Protein AF-A0A2W4LKG1-F1 (afdb_monomer_lite)

pLDDT: mean 75.49, std 15.29, range [38.56, 93.88]

Secondary structure (DSSP, 8-state):
-HHHHHHHHHHSS---GGGHHHHHHHHHHHHHH-HHHHHHHHHHHHHHTT--PPPHHHHHHHHHHHHHHHHHHHTTSS--TTSSS-------

Sequence (92 aa):
MLDDITVRTVELIPITPDDLPGYAVRLYDAATASPDVSRFVAWYQLQRGTDTTPRASVEEATREKITKVAAALDEGTITSPLNESPRVSWRV

Foldseek 3Di:
DLVVVLCCLVLVQDDDLLCNVVSVVSNVVSCVVCVVNVVVVVVVDVVVDPPDDDPPSVVVSVVVNVVVNVVCVVVVSDDDCPVVDDPDDDDD

Radius of gyration: 15.81 Å; chains: 1; bounding box: 36×24×42 Å

Structure (mmCIF, N/CA/C/O backbone):
data_AF-A0A2W4LKG1-F1
#
_entry.id   AF-A0A2W4LKG1-F1
#
loop_
_atom_site.group_PDB
_atom_site.id
_atom_site.type_symbol
_atom_site.label_atom_id
_atom_site.label_alt_id
_atom_site.label_comp_id
_atom_site.label_asym_id
_atom_site.label_entity_id
_atom_site.label_seq_id
_atom_site.pdbx_PDB_ins_code
_atom_site.Cartn_x
_atom_site.Cartn_y
_atom_site.Cartn_z
_atom_site.occupancy
_atom_site.B_iso_or_equiv
_atom_site.auth_seq_id
_atom_site.auth_comp_id
_atom_site.auth_asym_id
_atom_site.auth_atom_id
_atom_site.pdbx_PDB_model_num
ATOM 1 N N . MET A 1 1 ? 9.507 6.041 -18.465 1.00 49.47 1 MET A N 1
ATOM 2 C CA . MET A 1 1 ? 8.903 4.887 -19.169 1.00 49.47 1 MET A CA 1
ATOM 3 C C . MET A 1 1 ? 8.787 3.671 -18.255 1.00 49.47 1 MET A C 1
ATOM 5 O O . MET A 1 1 ? 7.669 3.249 -18.039 1.00 49.47 1 MET A O 1
ATOM 9 N N . LEU A 1 2 ? 9.871 3.146 -17.660 1.00 50.56 2 LEU A N 1
ATOM 10 C CA . LEU A 1 2 ? 9.775 2.031 -16.693 1.00 50.56 2 LEU A CA 1
ATOM 11 C C . LEU A 1 2 ? 9.356 2.473 -15.279 1.00 50.56 2 LEU A C 1
ATOM 13 O O . LEU A 1 2 ? 8.593 1.781 -14.616 1.00 50.56 2 LEU A O 1
ATOM 17 N N . ASP A 1 3 ? 9.804 3.659 -14.856 1.00 52.09 3 ASP A N 1
ATOM 18 C CA . ASP A 1 3 ? 9.332 4.294 -13.619 1.00 52.09 3 ASP A CA 1
ATOM 19 C C . ASP A 1 3 ? 7.809 4.475 -13.637 1.00 52.09 3 ASP A C 1
ATOM 21 O O . ASP A 1 3 ? 7.176 4.255 -12.618 1.00 52.09 3 ASP A O 1
ATOM 25 N N . ASP A 1 4 ? 7.227 4.751 -14.812 1.00 53.25 4 ASP A N 1
ATOM 26 C CA . ASP A 1 4 ? 5.776 4.876 -15.012 1.00 53.25 4 ASP A CA 1
ATOM 27 C C . ASP A 1 4 ? 5.037 3.579 -14.673 1.00 53.25 4 ASP A C 1
ATOM 29 O O . ASP A 1 4 ? 3.938 3.654 -14.153 1.00 53.25 4 ASP A O 1
ATOM 33 N N . ILE A 1 5 ? 5.640 2.406 -14.908 1.00 55.97 5 ILE A N 1
ATOM 34 C CA . ILE A 1 5 ? 5.021 1.093 -14.665 1.00 55.97 5 ILE A CA 1
ATOM 35 C C . ILE A 1 5 ? 5.042 0.745 -13.175 1.00 55.97 5 ILE A C 1
ATOM 37 O O . ILE A 1 5 ? 4.028 0.317 -12.637 1.00 55.97 5 ILE A O 1
ATOM 41 N N . THR A 1 6 ? 6.165 0.955 -12.483 1.00 56.06 6 THR A N 1
ATOM 42 C CA . THR A 1 6 ? 6.246 0.725 -11.028 1.00 56.06 6 THR A CA 1
ATOM 43 C C . THR A 1 6 ? 5.340 1.692 -10.266 1.00 56.06 6 THR A C 1
ATOM 45 O O . THR A 1 6 ? 4.613 1.275 -9.365 1.00 56.06 6 THR A O 1
ATOM 48 N N . VAL A 1 7 ? 5.356 2.966 -10.674 1.00 56.47 7 VAL A N 1
ATOM 49 C CA . VAL A 1 7 ? 4.429 4.015 -10.232 1.00 56.47 7 VAL A CA 1
ATOM 50 C C . VAL A 1 7 ? 2.994 3.559 -10.504 1.00 56.47 7 VAL A C 1
ATOM 52 O O . VAL A 1 7 ? 2.216 3.458 -9.566 1.00 56.47 7 VAL A O 1
ATOM 55 N N . ARG A 1 8 ? 2.643 3.126 -11.724 1.00 56.38 8 ARG A N 1
ATOM 56 C CA . ARG A 1 8 ? 1.286 2.633 -12.020 1.00 56.38 8 ARG A CA 1
ATOM 57 C C . ARG A 1 8 ? 0.877 1.455 -11.145 1.00 56.38 8 ARG A C 1
ATOM 59 O O . ARG A 1 8 ? -0.232 1.451 -10.645 1.00 56.38 8 ARG A O 1
ATOM 66 N N . THR A 1 9 ? 1.725 0.459 -10.933 1.00 56.06 9 THR A N 1
ATOM 67 C CA . THR A 1 9 ? 1.304 -0.756 -10.219 1.00 56.06 9 THR A CA 1
ATOM 68 C C . THR A 1 9 ? 1.176 -0.537 -8.706 1.00 56.06 9 THR A C 1
ATOM 70 O O . THR A 1 9 ? 0.276 -1.095 -8.087 1.00 56.06 9 THR A O 1
ATOM 73 N N . VAL A 1 10 ? 2.042 0.281 -8.094 1.00 56.22 10 VAL A N 1
ATOM 74 C CA . VAL A 1 10 ? 2.089 0.479 -6.627 1.00 56.22 10 VAL A CA 1
ATOM 75 C C . VAL A 1 10 ? 1.360 1.750 -6.163 1.00 56.22 10 VAL A C 1
ATOM 77 O O . VAL A 1 10 ? 0.891 1.805 -5.019 1.00 56.22 10 VAL A O 1
ATOM 80 N N . GLU A 1 11 ? 1.248 2.774 -7.013 1.00 61.31 11 GLU A N 1
ATOM 81 C CA . GLU A 1 11 ? 0.495 4.004 -6.719 1.00 61.31 11 GLU A CA 1
ATOM 82 C C . GLU A 1 11 ? -0.996 3.877 -7.071 1.00 61.31 11 GLU A C 1
ATOM 84 O O . GLU A 1 11 ? -1.813 4.515 -6.413 1.00 61.31 11 GLU A O 1
ATOM 89 N N . LEU A 1 12 ? -1.395 3.014 -8.022 1.00 64.00 12 LEU A N 1
ATOM 90 C CA . LEU A 1 12 ? -2.819 2.817 -8.354 1.00 64.00 12 LEU A CA 1
ATOM 91 C C . LEU A 1 12 ? -3.596 1.966 -7.350 1.00 64.00 12 LEU A C 1
ATOM 93 O O . LEU A 1 12 ? -4.801 1.816 -7.527 1.00 64.00 12 LEU A O 1
ATOM 97 N N . ILE A 1 13 ? -2.951 1.391 -6.333 1.00 80.50 13 ILE A N 1
ATOM 98 C CA . ILE A 1 13 ? -3.651 0.660 -5.271 1.00 80.50 13 ILE A CA 1
ATOM 99 C C . ILE A 1 13 ? -3.743 1.600 -4.074 1.00 80.50 13 ILE A C 1
ATOM 101 O O . ILE A 1 13 ? -2.775 1.706 -3.309 1.00 80.50 13 ILE A O 1
ATOM 105 N N . PRO A 1 14 ? -4.876 2.302 -3.888 1.00 85.94 14 PRO A N 1
ATOM 106 C CA . PRO A 1 14 ? -5.035 3.188 -2.755 1.00 85.94 14 PRO A CA 1
ATOM 107 C C . PRO A 1 14 ? -4.980 2.356 -1.478 1.00 85.94 14 PRO A C 1
ATOM 109 O O . PRO A 1 14 ? -5.553 1.260 -1.399 1.00 85.94 14 PRO A O 1
ATOM 112 N N . ILE A 1 15 ? -4.288 2.885 -0.474 1.00 87.62 15 ILE A N 1
ATOM 113 C CA . ILE A 1 15 ? -4.337 2.307 0.863 1.00 87.62 15 ILE A CA 1
ATOM 114 C C . ILE A 1 15 ? -5.766 2.416 1.405 1.00 87.62 15 ILE A C 1
ATOM 116 O O . ILE A 1 15 ? -6.403 3.461 1.263 1.00 87.62 15 ILE A O 1
ATOM 120 N N . THR A 1 16 ? -6.251 1.335 2.010 1.00 91.00 16 THR A N 1
ATOM 121 C CA . THR A 1 16 ? -7.522 1.276 2.748 1.00 91.00 16 THR A CA 1
ATOM 122 C C . THR A 1 16 ? -7.184 1.048 4.216 1.00 91.00 16 THR A C 1
ATOM 124 O O . THR A 1 16 ? -6.955 -0.100 4.599 1.00 91.00 16 THR A O 1
ATOM 127 N N . PRO A 1 17 ? -7.025 2.115 5.022 1.00 88.38 17 PRO A N 1
ATOM 128 C CA . PRO A 1 17 ? -6.587 1.982 6.409 1.00 88.38 17 PRO A CA 1
ATOM 129 C C . PRO A 1 17 ? -7.528 1.122 7.254 1.00 88.38 17 PRO A C 1
ATOM 131 O O . PRO A 1 17 ? -7.062 0.384 8.106 1.00 88.38 17 PRO A O 1
ATOM 134 N N . ASP A 1 18 ? -8.827 1.169 6.977 1.00 87.31 18 ASP A N 1
ATOM 135 C CA . ASP A 1 18 ? -9.883 0.375 7.612 1.00 87.31 18 ASP A CA 1
ATOM 136 C C . ASP A 1 18 ? -9.830 -1.126 7.266 1.00 87.31 18 ASP A C 1
ATOM 138 O O . ASP A 1 18 ? -10.382 -1.951 7.989 1.00 87.31 18 ASP A O 1
ATOM 142 N N . ASP A 1 19 ? -9.120 -1.492 6.196 1.00 89.50 19 ASP A N 1
ATOM 143 C CA . ASP A 1 19 ? -8.948 -2.869 5.729 1.00 89.50 19 ASP A CA 1
ATOM 144 C C . ASP A 1 19 ? -7.506 -3.101 5.250 1.00 89.50 19 ASP A C 1
ATOM 146 O O . ASP A 1 19 ? -7.211 -3.262 4.058 1.00 89.50 19 ASP A O 1
ATOM 150 N N . LEU A 1 20 ? -6.568 -3.085 6.201 1.00 88.44 20 LEU A N 1
ATOM 151 C CA . LEU A 1 20 ? -5.163 -3.405 5.936 1.00 88.44 20 LEU A CA 1
ATOM 152 C C . LEU A 1 20 ? -4.955 -4.838 5.408 1.00 88.44 20 LEU A C 1
ATOM 154 O O . LEU A 1 20 ? -4.136 -4.998 4.496 1.00 88.44 20 LEU A O 1
ATOM 158 N N . PRO A 1 21 ? -5.661 -5.879 5.905 1.00 90.25 21 PRO A N 1
ATOM 159 C CA . PRO A 1 21 ? -5.543 -7.223 5.346 1.00 90.25 21 PRO A CA 1
ATOM 160 C C . PRO A 1 21 ? -5.955 -7.283 3.872 1.00 90.25 21 PRO A C 1
ATOM 162 O O . PRO A 1 21 ? -5.204 -7.815 3.053 1.00 90.25 21 PRO A O 1
ATOM 165 N N . GLY A 1 22 ? -7.094 -6.693 3.496 1.00 91.56 22 GLY A N 1
ATOM 166 C CA . GLY A 1 22 ? -7.527 -6.656 2.101 1.00 91.56 22 GLY A CA 1
ATOM 167 C C . GLY A 1 22 ? -6.632 -5.781 1.225 1.00 91.56 22 GLY A C 1
ATOM 168 O O . GLY A 1 22 ? -6.361 -6.141 0.078 1.00 91.56 22 GLY A O 1
ATOM 169 N N . TYR A 1 23 ? -6.087 -4.679 1.753 1.00 90.56 23 TYR A N 1
ATOM 170 C CA . TYR A 1 23 ? -5.042 -3.916 1.061 1.00 90.56 23 TYR A CA 1
ATOM 171 C C . TYR A 1 23 ? -3.807 -4.774 0.758 1.00 90.56 23 TYR A C 1
ATOM 173 O O . TYR A 1 23 ? -3.306 -4.738 -0.368 1.00 90.56 23 TYR A O 1
ATOM 181 N N . ALA A 1 24 ? -3.344 -5.581 1.718 1.00 89.88 24 ALA A N 1
ATOM 182 C CA . ALA A 1 24 ? -2.197 -6.464 1.527 1.00 89.88 24 ALA A CA 1
ATOM 183 C C . ALA A 1 24 ? -2.449 -7.517 0.436 1.00 89.88 24 ALA A C 1
ATOM 185 O O . ALA A 1 24 ? -1.563 -7.761 -0.383 1.00 89.88 24 ALA A O 1
ATOM 186 N N . VAL A 1 25 ? -3.659 -8.085 0.377 1.00 93.88 25 VAL A N 1
ATOM 187 C CA . VAL A 1 25 ? -4.052 -9.027 -0.685 1.00 93.88 25 VAL A CA 1
ATOM 188 C C . VAL A 1 25 ? -4.023 -8.351 -2.054 1.00 93.88 25 VAL A C 1
ATOM 190 O O . VAL A 1 25 ? -3.357 -8.846 -2.956 1.00 93.88 25 VAL A O 1
ATOM 193 N N . ARG A 1 26 ? -4.644 -7.174 -2.210 1.00 91.31 26 ARG A N 1
ATOM 194 C CA . ARG A 1 26 ? -4.629 -6.451 -3.497 1.00 91.31 26 ARG A CA 1
ATOM 195 C C . ARG A 1 26 ? -3.212 -6.100 -3.946 1.00 91.31 26 ARG A C 1
ATOM 197 O O . ARG A 1 26 ? -2.895 -6.192 -5.130 1.00 91.31 26 ARG A O 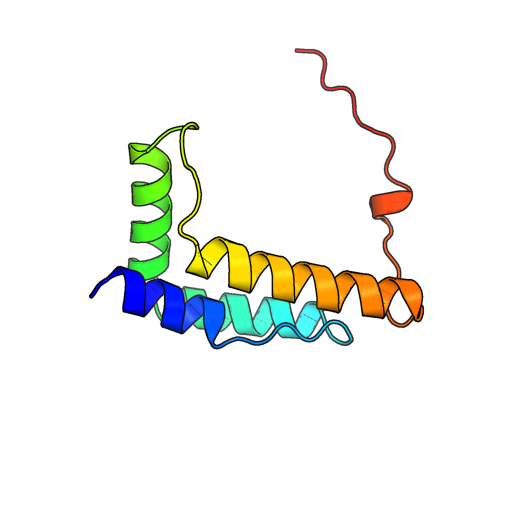1
ATOM 204 N N . LEU A 1 27 ? -2.357 -5.707 -3.002 1.00 87.38 27 LEU A N 1
ATOM 205 C CA . LEU A 1 27 ? -0.953 -5.417 -3.278 1.00 87.38 27 LEU A CA 1
ATOM 206 C C . LEU A 1 27 ? -0.196 -6.672 -3.738 1.00 87.38 27 LEU A C 1
ATOM 208 O O . LEU A 1 27 ? 0.597 -6.599 -4.678 1.00 87.38 27 LEU A O 1
ATOM 212 N N . TYR A 1 28 ? -0.454 -7.818 -3.104 1.00 89.31 28 TYR A N 1
ATOM 213 C CA . TYR A 1 28 ? 0.115 -9.105 -3.497 1.00 89.31 28 TYR A CA 1
ATOM 214 C C . TYR A 1 28 ? -0.350 -9.538 -4.892 1.00 89.31 28 TYR A C 1
ATOM 216 O O . TYR A 1 28 ? 0.478 -9.885 -5.736 1.00 89.31 28 TYR A O 1
ATOM 224 N N . ASP A 1 29 ? -1.651 -9.466 -5.167 1.00 90.81 29 ASP A N 1
ATOM 225 C CA . ASP A 1 29 ? -2.225 -9.836 -6.463 1.00 90.81 29 ASP A CA 1
ATOM 226 C C . ASP A 1 29 ? -1.636 -8.980 -7.593 1.00 90.81 29 ASP A C 1
ATOM 228 O O . ASP A 1 29 ? -1.252 -9.489 -8.645 1.00 90.81 29 ASP A O 1
ATOM 232 N N . ALA A 1 30 ? -1.459 -7.678 -7.361 1.00 84.38 30 ALA A N 1
ATOM 233 C CA . ALA A 1 30 ? -0.830 -6.796 -8.337 1.00 84.38 30 ALA A CA 1
ATOM 234 C C . ALA A 1 30 ? 0.661 -7.099 -8.555 1.00 84.38 30 ALA A C 1
ATOM 236 O O . ALA A 1 30 ? 1.142 -7.072 -9.690 1.00 84.38 30 ALA A O 1
ATOM 237 N N . ALA A 1 31 ? 1.401 -7.415 -7.487 1.00 82.31 31 ALA A N 1
ATOM 238 C CA . ALA A 1 31 ? 2.805 -7.803 -7.593 1.00 82.31 31 ALA A CA 1
ATOM 239 C C . ALA A 1 31 ? 2.973 -9.135 -8.345 1.00 82.31 31 ALA A C 1
ATOM 241 O O . ALA A 1 31 ? 3.862 -9.270 -9.186 1.00 82.31 31 ALA A O 1
ATOM 242 N N . THR A 1 32 ? 2.095 -10.108 -8.092 1.00 88.31 32 THR A N 1
ATOM 243 C CA . THR A 1 32 ? 2.125 -11.416 -8.766 1.00 88.31 32 THR A CA 1
ATOM 244 C C . THR A 1 32 ? 1.642 -11.359 -10.211 1.00 88.31 32 THR A C 1
ATOM 246 O O . THR A 1 32 ? 2.138 -12.124 -11.035 1.00 88.31 32 THR A O 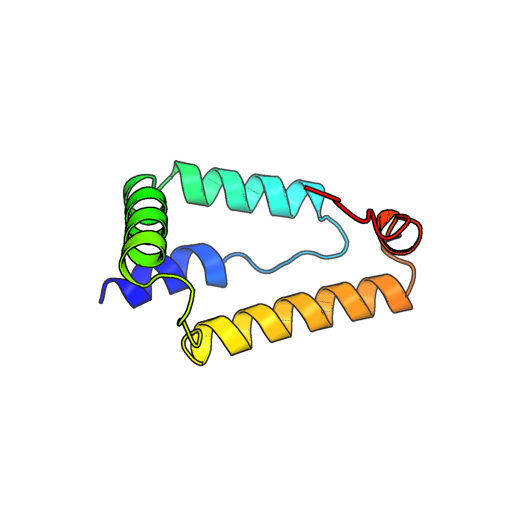1
ATOM 249 N N . ALA A 1 33 ? 0.760 -10.418 -10.556 1.00 88.12 33 ALA A N 1
ATOM 250 C CA . ALA A 1 33 ? 0.368 -10.156 -11.939 1.00 88.12 33 ALA A CA 1
ATOM 251 C C . ALA A 1 33 ? 1.513 -9.571 -12.790 1.00 88.12 33 ALA A C 1
ATOM 253 O O . ALA A 1 33 ? 1.469 -9.647 -14.016 1.00 88.12 33 ALA A O 1
ATOM 254 N N . SER A 1 34 ? 2.533 -8.971 -12.164 1.00 83.62 34 SER A N 1
ATOM 255 C CA . SER A 1 34 ? 3.664 -8.320 -12.843 1.00 83.62 34 SER A CA 1
ATOM 256 C C . SER A 1 34 ? 5.018 -8.673 -12.201 1.00 83.62 34 SER A C 1
ATOM 258 O O . SER A 1 34 ? 5.732 -7.786 -11.721 1.00 83.62 34 SER A O 1
ATOM 260 N N . PRO A 1 35 ? 5.436 -9.954 -12.215 1.00 85.31 35 PRO A N 1
ATOM 261 C CA . PRO A 1 35 ? 6.613 -10.416 -11.474 1.00 85.31 35 PRO A CA 1
ATOM 262 C C . PRO A 1 35 ? 7.927 -9.790 -11.967 1.00 85.31 35 PRO A C 1
ATOM 264 O O . PRO A 1 35 ? 8.872 -9.624 -11.191 1.00 85.31 35 PRO A O 1
ATOM 267 N N . ASP A 1 36 ? 7.998 -9.404 -13.243 1.00 85.38 36 ASP A N 1
ATOM 268 C CA . ASP A 1 36 ? 9.176 -8.745 -13.812 1.00 85.38 36 ASP A CA 1
ATOM 269 C C . ASP A 1 36 ? 9.388 -7.339 -13.242 1.00 85.38 36 ASP A C 1
ATOM 271 O O . ASP A 1 36 ? 10.531 -6.931 -13.029 1.00 85.38 36 ASP A O 1
ATOM 275 N N . VAL A 1 37 ? 8.303 -6.635 -12.904 1.00 81.50 37 VAL A N 1
ATOM 276 C CA . VAL A 1 37 ? 8.360 -5.322 -12.247 1.00 81.50 37 VAL A CA 1
ATOM 277 C C . VAL A 1 37 ? 8.941 -5.474 -10.844 1.00 81.50 37 VAL A C 1
ATOM 279 O O . VAL A 1 37 ? 9.887 -4.771 -10.493 1.00 81.50 37 VAL A O 1
ATOM 282 N N . SER A 1 38 ? 8.454 -6.442 -10.061 1.00 81.25 38 SER A N 1
ATOM 283 C CA . SER A 1 38 ? 8.979 -6.717 -8.717 1.00 81.25 38 SER A CA 1
ATOM 284 C C . SER A 1 38 ? 10.458 -7.111 -8.745 1.00 81.25 38 SER A C 1
ATOM 286 O O . SER A 1 38 ? 11.250 -6.597 -7.952 1.00 81.25 38 SER A O 1
ATOM 288 N N . ARG A 1 39 ? 10.859 -7.976 -9.688 1.00 85.88 39 ARG A N 1
ATOM 289 C CA . ARG A 1 39 ? 12.263 -8.376 -9.862 1.00 85.88 39 ARG A CA 1
ATOM 290 C C . ARG A 1 39 ? 13.141 -7.183 -10.235 1.00 85.88 39 ARG A C 1
ATOM 292 O O . ARG A 1 39 ? 14.223 -7.028 -9.673 1.00 85.88 39 ARG A O 1
ATOM 299 N N . PHE A 1 40 ? 12.685 -6.339 -11.157 1.00 83.94 40 PHE A N 1
ATOM 300 C CA . PHE A 1 40 ? 13.412 -5.139 -11.555 1.00 83.94 40 PHE A CA 1
ATOM 301 C C . PHE A 1 40 ? 13.595 -4.174 -10.384 1.00 83.94 40 PHE A C 1
ATOM 303 O O . PHE A 1 40 ? 14.717 -3.741 -10.140 1.00 83.94 40 PHE A O 1
ATOM 310 N N . VAL A 1 41 ? 12.529 -3.870 -9.634 1.00 78.19 41 VAL A N 1
ATOM 311 C CA . VAL A 1 41 ? 12.602 -2.980 -8.465 1.00 78.19 41 VAL A CA 1
ATOM 312 C C . VAL A 1 41 ? 13.613 -3.510 -7.452 1.00 78.19 41 VAL A C 1
ATOM 314 O O . VAL A 1 41 ? 14.458 -2.746 -6.995 1.00 78.19 41 VAL A O 1
ATOM 317 N N . ALA A 1 42 ? 13.597 -4.812 -7.156 1.00 83.44 42 ALA A N 1
ATOM 318 C CA . ALA A 1 42 ? 14.573 -5.419 -6.254 1.00 83.44 42 ALA A CA 1
ATOM 319 C C . ALA A 1 42 ? 16.022 -5.218 -6.744 1.00 83.44 42 ALA A C 1
ATOM 321 O O . ALA A 1 42 ? 16.867 -4.730 -5.994 1.00 83.44 42 ALA A O 1
ATOM 322 N N . TRP A 1 43 ? 16.307 -5.515 -8.016 1.00 86.56 43 TRP A N 1
ATOM 323 C CA . TRP A 1 43 ? 17.636 -5.295 -8.605 1.00 86.56 43 TRP A CA 1
ATOM 324 C C . TRP A 1 43 ? 18.047 -3.827 -8.646 1.00 86.56 43 TRP A C 1
ATOM 326 O O . TRP A 1 43 ? 19.216 -3.500 -8.445 1.00 86.56 43 TRP A O 1
ATOM 336 N N . TYR A 1 44 ? 17.100 -2.941 -8.928 1.00 77.94 44 TYR A N 1
ATOM 337 C CA . TYR A 1 44 ? 17.325 -1.507 -8.970 1.00 77.94 44 TYR A CA 1
ATOM 338 C C . TYR A 1 44 ? 17.722 -0.963 -7.596 1.00 77.94 44 TYR A C 1
ATOM 340 O O . TYR A 1 44 ? 18.665 -0.181 -7.507 1.00 77.94 44 TYR A O 1
ATOM 348 N N . GLN A 1 45 ? 17.067 -1.421 -6.524 1.00 77.88 45 GLN A N 1
ATOM 349 C CA . GLN A 1 45 ? 17.446 -1.053 -5.158 1.00 77.88 45 GLN A CA 1
ATOM 350 C C . GLN A 1 45 ? 18.838 -1.586 -4.797 1.00 77.88 45 GLN A C 1
ATOM 352 O O . GLN A 1 45 ? 19.658 -0.845 -4.263 1.00 77.88 45 GLN A O 1
ATOM 357 N N . LEU A 1 46 ? 19.150 -2.835 -5.161 1.00 84.88 46 LEU A N 1
ATOM 358 C CA . LEU A 1 46 ? 20.469 -3.427 -4.904 1.00 84.88 46 LEU A CA 1
ATOM 359 C C . LEU A 1 46 ? 21.606 -2.670 -5.604 1.00 84.88 46 LEU A C 1
ATOM 361 O O . LEU A 1 46 ? 22.659 -2.464 -5.009 1.00 84.88 46 LEU A O 1
ATOM 365 N N . GLN A 1 47 ? 21.399 -2.232 -6.848 1.00 82.88 47 GLN A N 1
ATOM 366 C CA . GLN A 1 47 ? 22.422 -1.500 -7.600 1.00 82.88 47 GLN A CA 1
ATOM 367 C C . GLN A 1 47 ? 22.712 -0.108 -7.040 1.00 82.88 47 GLN A C 1
ATOM 369 O O . GLN A 1 47 ? 23.817 0.397 -7.225 1.00 82.88 47 GLN A O 1
ATOM 374 N N . ARG A 1 48 ? 21.735 0.530 -6.387 1.00 75.56 48 ARG A N 1
ATOM 375 C CA . ARG A 1 48 ? 21.906 1.890 -5.864 1.00 75.56 48 ARG A CA 1
ATOM 376 C C . ARG A 1 48 ? 22.434 1.957 -4.429 1.00 75.56 48 ARG A C 1
ATOM 378 O O . ARG A 1 48 ? 22.811 3.039 -3.990 1.00 75.56 48 ARG A O 1
ATOM 385 N N . GLY A 1 49 ? 22.534 0.826 -3.729 1.00 69.75 49 GLY A N 1
ATOM 386 C CA . GLY A 1 49 ? 23.040 0.786 -2.355 1.00 69.75 49 GLY A CA 1
ATOM 387 C C . GLY A 1 49 ? 22.166 1.584 -1.379 1.00 69.75 49 GLY A C 1
ATOM 388 O O . GLY A 1 49 ? 20.978 1.780 -1.612 1.00 69.75 49 GLY A O 1
ATOM 389 N N . THR A 1 50 ? 22.741 2.034 -0.261 1.00 64.44 50 THR A N 1
ATOM 390 C CA . THR A 1 50 ? 22.023 2.773 0.799 1.00 64.44 50 THR A CA 1
ATOM 391 C C . THR A 1 50 ? 21.859 4.270 0.524 1.00 64.44 50 THR A C 1
ATOM 393 O O . THR A 1 50 ? 21.130 4.940 1.25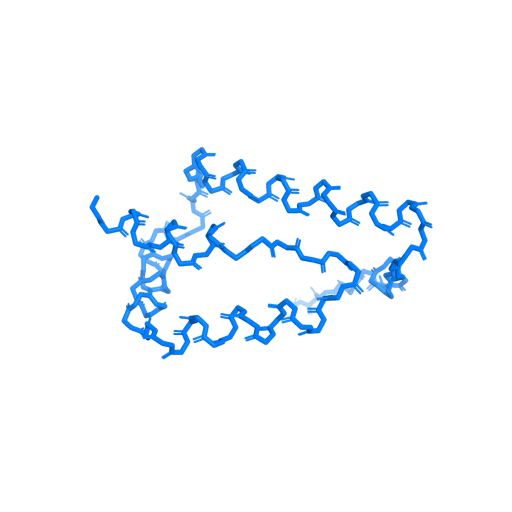0 1.00 64.44 50 THR A O 1
ATOM 396 N N . ASP A 1 51 ? 22.509 4.801 -0.513 1.00 63.81 51 ASP A N 1
ATOM 397 C CA . ASP A 1 51 ? 22.515 6.229 -0.861 1.00 63.81 51 ASP A CA 1
ATOM 398 C C . ASP A 1 51 ? 21.401 6.566 -1.864 1.00 63.81 51 ASP A C 1
ATOM 400 O O . ASP A 1 51 ? 21.620 7.052 -2.976 1.00 63.81 51 ASP A O 1
ATOM 404 N N . THR A 1 52 ? 20.157 6.259 -1.494 1.00 63.06 52 THR A N 1
ATOM 405 C CA . THR A 1 52 ? 19.005 6.512 -2.363 1.00 63.06 52 THR A CA 1
ATOM 406 C C . THR A 1 52 ? 18.062 7.526 -1.750 1.00 63.06 52 THR A C 1
ATOM 408 O O . THR A 1 52 ? 17.171 7.164 -0.983 1.00 63.06 52 THR A O 1
ATOM 411 N N . THR A 1 53 ? 18.189 8.789 -2.160 1.00 67.19 53 THR A N 1
ATOM 412 C CA . THR A 1 53 ? 17.059 9.722 -2.095 1.00 67.19 53 THR A CA 1
ATOM 413 C C . THR A 1 53 ? 15.944 9.149 -2.975 1.00 67.19 53 THR A C 1
ATOM 415 O O . THR A 1 53 ? 16.166 8.932 -4.178 1.00 67.19 53 THR A O 1
ATOM 418 N N . PRO A 1 54 ? 14.768 8.821 -2.412 1.00 65.81 54 PRO A N 1
ATOM 419 C CA . PRO A 1 54 ? 13.646 8.386 -3.221 1.00 65.81 54 PRO A CA 1
ATOM 420 C C . PRO A 1 54 ? 13.260 9.495 -4.206 1.00 65.81 54 PRO A C 1
ATOM 422 O O . PRO A 1 54 ? 13.516 10.678 -4.000 1.00 65.81 54 PRO A O 1
ATOM 425 N N . ARG A 1 55 ? 12.658 9.122 -5.336 1.00 72.00 55 ARG A N 1
ATOM 426 C CA . ARG A 1 55 ? 12.134 10.140 -6.254 1.00 72.00 55 ARG A CA 1
ATOM 427 C C . ARG A 1 55 ? 10.966 10.862 -5.592 1.00 72.00 55 ARG A C 1
ATOM 429 O O . ARG A 1 55 ? 10.175 10.215 -4.914 1.00 72.00 55 ARG A O 1
ATOM 436 N N . ALA A 1 56 ? 10.804 12.149 -5.887 1.00 76.88 56 ALA A N 1
ATOM 437 C CA . ALA A 1 56 ? 9.755 12.985 -5.301 1.00 76.88 56 ALA A CA 1
ATOM 438 C C . ALA A 1 56 ? 8.338 12.377 -5.394 1.00 76.88 56 ALA A C 1
ATOM 440 O O . ALA A 1 56 ? 7.572 12.490 -4.445 1.00 76.88 56 ALA A O 1
ATOM 441 N N . SER A 1 57 ? 7.997 11.680 -6.487 1.00 71.81 57 SER A N 1
ATOM 442 C CA . SER A 1 57 ? 6.694 11.004 -6.626 1.00 71.81 57 SER A CA 1
ATOM 443 C C . SER A 1 57 ? 6.512 9.854 -5.629 1.00 71.81 57 SER A C 1
ATOM 445 O O . SER A 1 57 ? 5.467 9.731 -5.001 1.00 71.81 57 SER A O 1
ATOM 447 N N . VAL A 1 58 ? 7.562 9.054 -5.420 1.00 74.56 58 VAL A N 1
ATOM 448 C CA . VAL A 1 58 ? 7.568 7.951 -4.451 1.00 74.56 58 VAL A CA 1
ATOM 449 C C . VAL A 1 58 ? 7.511 8.495 -3.027 1.00 74.56 58 VAL A C 1
ATOM 451 O O . VAL A 1 58 ? 6.815 7.931 -2.183 1.00 74.56 58 VAL A O 1
ATOM 454 N N . GLU A 1 59 ? 8.217 9.594 -2.751 1.00 81.25 59 GLU A N 1
ATOM 455 C CA . GLU A 1 59 ? 8.133 10.281 -1.459 1.00 81.25 59 GLU A CA 1
ATOM 456 C C . GLU A 1 59 ? 6.721 10.801 -1.191 1.00 81.25 59 GLU A C 1
ATOM 458 O O . GLU A 1 59 ? 6.205 10.595 -0.096 1.00 81.25 59 GLU A O 1
ATOM 463 N N . GLU A 1 60 ? 6.080 11.426 -2.181 1.00 82.56 60 GLU A N 1
ATOM 464 C CA . GLU A 1 60 ? 4.711 11.936 -2.067 1.00 82.56 60 GLU A CA 1
ATOM 465 C C . GLU A 1 60 ? 3.703 10.811 -1.822 1.00 82.56 60 GLU A C 1
ATOM 467 O O . GLU A 1 60 ? 2.966 10.849 -0.840 1.00 82.56 60 GLU A O 1
ATOM 472 N N . ALA A 1 61 ? 3.736 9.751 -2.632 1.00 79.62 61 ALA A N 1
ATOM 473 C CA . ALA A 1 61 ? 2.849 8.602 -2.461 1.00 79.62 61 ALA A CA 1
ATOM 474 C C . ALA A 1 61 ? 3.062 7.904 -1.105 1.00 79.62 61 ALA A C 1
ATOM 476 O O . ALA A 1 61 ? 2.113 7.439 -0.472 1.00 79.62 61 ALA A O 1
ATOM 477 N N . THR A 1 62 ? 4.308 7.834 -0.628 1.00 83.38 62 THR A N 1
ATOM 478 C CA . THR A 1 62 ? 4.620 7.286 0.699 1.00 83.38 62 THR A CA 1
ATOM 479 C C . THR A 1 62 ? 4.068 8.183 1.803 1.00 83.38 62 THR A C 1
ATOM 481 O O . THR A 1 62 ? 3.453 7.682 2.745 1.00 83.38 62 THR A O 1
ATOM 484 N N . ARG A 1 63 ? 4.237 9.503 1.678 1.00 87.75 63 ARG A N 1
ATOM 485 C CA . ARG A 1 63 ? 3.711 10.491 2.624 1.00 87.75 63 ARG A CA 1
ATOM 486 C C . ARG A 1 63 ? 2.193 10.411 2.717 1.00 87.75 63 ARG A C 1
ATOM 488 O O . ARG A 1 63 ? 1.673 10.327 3.823 1.00 87.75 63 ARG A O 1
ATOM 495 N N . GLU A 1 64 ? 1.498 10.333 1.586 1.00 88.25 64 GLU A N 1
ATOM 496 C CA . GLU A 1 64 ? 0.041 10.191 1.550 1.00 88.25 64 GLU A CA 1
ATOM 497 C C . GLU A 1 64 ? -0.425 8.918 2.276 1.00 88.25 64 GLU A C 1
ATOM 499 O O . GLU A 1 64 ? -1.357 8.958 3.084 1.00 88.25 64 GLU A O 1
ATOM 504 N N . LYS A 1 65 ? 0.255 7.785 2.043 1.00 86.56 65 LYS A N 1
ATOM 505 C CA . LYS A 1 65 ? -0.044 6.521 2.734 1.00 86.56 65 LYS A CA 1
ATOM 506 C C . LYS A 1 65 ? 0.159 6.644 4.246 1.00 86.56 65 LYS A C 1
ATOM 508 O O . LYS A 1 65 ? -0.704 6.207 5.003 1.00 86.56 65 LYS A O 1
ATOM 513 N N . ILE A 1 66 ? 1.255 7.270 4.682 1.00 90.62 66 ILE A N 1
ATOM 514 C CA . ILE A 1 66 ? 1.536 7.518 6.105 1.00 90.62 66 ILE A CA 1
ATOM 515 C C . ILE A 1 66 ? 0.448 8.400 6.724 1.00 90.62 66 ILE A C 1
ATOM 517 O O . ILE A 1 66 ? -0.071 8.052 7.780 1.00 90.62 66 ILE A O 1
ATOM 521 N N . THR A 1 67 ? 0.060 9.496 6.066 1.00 92.50 67 THR A N 1
ATOM 522 C CA . THR A 1 67 ? -0.990 10.401 6.556 1.00 92.50 67 THR A CA 1
ATOM 523 C C . THR A 1 67 ? -2.320 9.676 6.751 1.00 92.50 67 THR A C 1
ATOM 525 O O . THR A 1 67 ? -2.957 9.844 7.787 1.00 92.50 67 THR A O 1
ATOM 528 N N . LYS A 1 68 ? -2.724 8.826 5.800 1.00 90.81 68 LYS A N 1
ATOM 529 C CA . LYS A 1 68 ? -3.970 8.047 5.895 1.00 90.81 68 LYS A CA 1
ATOM 530 C C . LYS A 1 68 ? -3.948 7.031 7.039 1.00 90.81 68 LYS A C 1
ATOM 532 O O . LYS A 1 68 ? -4.947 6.868 7.730 1.00 90.81 68 LYS A O 1
ATOM 537 N N . VAL A 1 69 ? -2.815 6.363 7.255 1.00 88.94 69 VAL A N 1
ATOM 538 C CA . VAL A 1 69 ? -2.653 5.419 8.373 1.00 88.94 69 VAL A CA 1
ATOM 539 C C . VAL A 1 69 ? -2.634 6.150 9.714 1.00 88.94 69 VAL A C 1
ATOM 541 O O . VAL A 1 69 ? -3.262 5.683 10.657 1.00 88.94 69 VAL A O 1
ATOM 544 N N . ALA A 1 70 ? -1.959 7.299 9.802 1.00 90.06 70 ALA A N 1
ATOM 545 C CA . ALA A 1 70 ? -1.923 8.113 11.015 1.00 90.06 70 ALA A CA 1
ATOM 546 C C . ALA A 1 70 ? -3.325 8.595 11.412 1.00 90.06 70 ALA A C 1
ATOM 548 O O . ALA A 1 70 ? -3.722 8.404 12.554 1.00 90.06 70 ALA A O 1
ATOM 549 N N . ALA A 1 71 ? -4.106 9.105 10.455 1.00 89.88 71 ALA A N 1
ATOM 550 C CA . ALA A 1 71 ?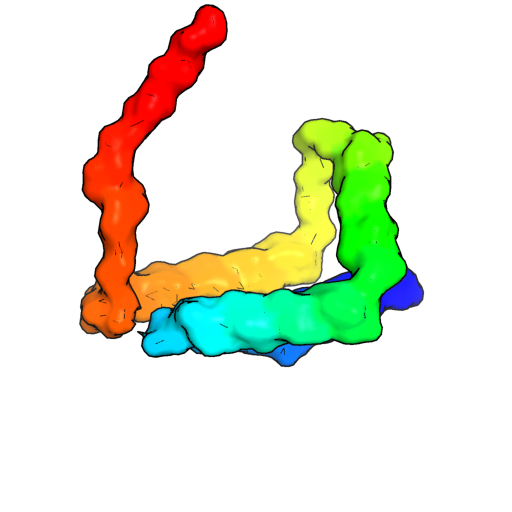 -5.489 9.504 10.708 1.00 89.88 71 ALA A CA 1
ATOM 551 C C . ALA A 1 71 ? -6.338 8.336 11.244 1.00 89.88 71 ALA A C 1
ATOM 553 O O . ALA A 1 71 ? -7.044 8.487 12.235 1.00 89.88 71 ALA A O 1
ATOM 554 N N . ALA A 1 72 ? -6.213 7.145 10.653 1.00 88.00 72 ALA A N 1
ATOM 555 C CA . ALA A 1 72 ? -6.964 5.973 11.099 1.00 88.00 72 ALA A CA 1
ATOM 556 C C . ALA A 1 72 ? -6.540 5.458 12.491 1.00 88.00 72 ALA A C 1
ATOM 558 O O . ALA A 1 72 ? -7.355 4.860 13.195 1.00 88.00 72 ALA A O 1
ATOM 559 N N . LEU A 1 73 ? -5.282 5.681 12.894 1.00 88.81 73 LEU A N 1
ATOM 560 C CA . LEU A 1 73 ? -4.808 5.426 14.258 1.00 88.81 73 LEU A CA 1
ATOM 561 C C . LEU A 1 73 ? -5.370 6.456 15.245 1.00 88.81 73 LEU A C 1
ATOM 563 O O . LEU A 1 73 ? -5.839 6.068 16.312 1.00 88.81 73 LEU A O 1
ATOM 567 N N . ASP A 1 74 ? -5.353 7.741 14.882 1.00 88.94 74 ASP A N 1
ATOM 568 C CA . ASP A 1 74 ? -5.874 8.835 15.712 1.00 88.94 74 ASP A CA 1
ATOM 569 C C . ASP A 1 74 ? -7.388 8.700 15.946 1.00 88.94 74 ASP A C 1
ATOM 571 O O . ASP A 1 74 ? -7.882 8.950 17.045 1.00 88.94 74 ASP A O 1
ATOM 575 N N . GLU A 1 75 ? -8.126 8.246 14.930 1.00 89.00 75 GLU A N 1
ATOM 576 C CA . GLU A 1 75 ? -9.558 7.934 15.010 1.00 89.00 75 GLU A CA 1
ATOM 577 C C . GLU A 1 75 ? -9.854 6.635 15.782 1.00 89.00 75 GLU A C 1
ATOM 579 O O . GLU A 1 75 ? -11.002 6.372 16.139 1.00 89.00 75 GLU A O 1
ATOM 584 N N . GLY A 1 76 ? -8.835 5.808 16.046 1.00 86.06 76 GLY A N 1
ATOM 585 C CA . GLY A 1 76 ? -8.979 4.506 16.702 1.00 86.06 76 GLY A CA 1
ATOM 586 C C . GLY A 1 76 ? -9.609 3.417 15.825 1.00 86.06 76 GLY A C 1
ATOM 587 O O . GLY A 1 76 ? -9.931 2.341 16.329 1.00 86.06 76 GLY A O 1
ATOM 588 N N . THR A 1 77 ? -9.772 3.667 14.523 1.00 86.50 77 THR A N 1
ATOM 589 C CA . THR A 1 77 ? -10.318 2.712 13.540 1.00 86.50 77 THR A CA 1
ATOM 590 C C . THR A 1 77 ? -9.364 1.539 13.305 1.00 86.50 77 THR A C 1
ATOM 592 O O . THR A 1 77 ? -9.796 0.422 13.022 1.00 86.50 77 THR A O 1
ATOM 595 N N . ILE A 1 78 ? -8.061 1.771 13.477 1.00 84.19 78 ILE A N 1
ATOM 596 C CA . ILE A 1 78 ? -7.048 0.721 13.561 1.00 84.19 78 ILE A CA 1
ATOM 597 C C . ILE A 1 78 ? -6.228 0.863 14.837 1.00 84.19 78 ILE A C 1
ATOM 599 O O . ILE A 1 78 ? -5.955 1.963 15.307 1.00 84.19 78 ILE A O 1
ATOM 603 N N . THR A 1 79 ? -5.790 -0.268 15.386 1.00 80.44 79 THR A N 1
ATOM 604 C CA . THR A 1 79 ? -4.901 -0.321 16.552 1.00 80.44 79 THR A CA 1
ATOM 605 C C . THR A 1 79 ? -3.514 -0.778 16.121 1.00 80.44 79 THR A C 1
ATOM 607 O O . THR A 1 79 ? -3.392 -1.759 15.386 1.00 80.44 79 THR A O 1
ATOM 610 N N . SER A 1 80 ? -2.459 -0.119 16.601 1.00 70.88 80 SER A N 1
ATOM 611 C CA . SER A 1 80 ? -1.081 -0.528 16.313 1.00 70.88 80 SER A CA 1
ATOM 612 C C . SER A 1 80 ? -0.461 -1.274 17.499 1.00 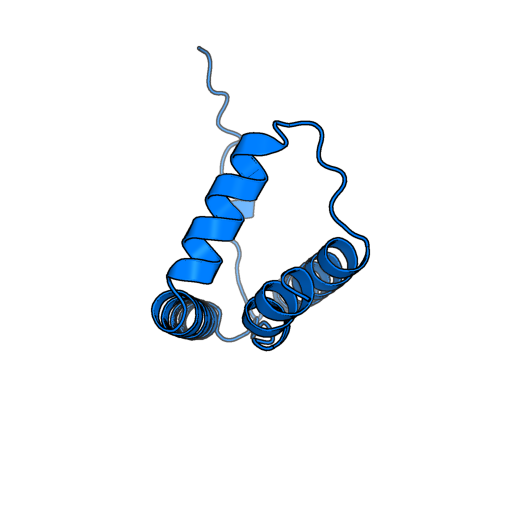70.88 80 SER A C 1
ATOM 614 O O . SER A 1 80 ? -0.083 -0.624 18.473 1.00 70.88 80 SER A O 1
ATOM 616 N N . PRO A 1 81 ? -0.237 -2.601 17.409 1.00 66.94 81 PRO A N 1
ATOM 617 C CA . PRO A 1 81 ? 0.580 -3.318 18.392 1.00 66.94 81 PRO A CA 1
ATOM 618 C C . PRO A 1 81 ? 2.076 -2.952 18.291 1.00 66.94 81 PRO A C 1
ATOM 620 O O . PRO A 1 81 ? 2.887 -3.371 19.114 1.00 66.94 81 PRO A O 1
ATOM 623 N N . LEU A 1 82 ? 2.475 -2.179 17.271 1.00 60.12 82 LEU A N 1
ATOM 624 C CA . LEU A 1 82 ? 3.861 -1.762 17.048 1.00 60.12 82 LEU A CA 1
ATOM 625 C C . LEU A 1 82 ? 4.262 -0.544 17.891 1.00 60.12 82 LEU A C 1
ATOM 627 O O . LEU A 1 82 ? 5.458 -0.327 18.067 1.00 60.12 82 LEU A O 1
ATOM 631 N N . ASN A 1 83 ? 3.308 0.218 18.448 1.00 52.84 83 ASN A N 1
ATOM 632 C CA . ASN A 1 83 ? 3.640 1.234 19.462 1.00 52.84 83 ASN A CA 1
ATOM 633 C C . ASN A 1 83 ? 4.149 0.568 20.759 1.00 52.84 83 ASN A C 1
ATOM 635 O O . ASN A 1 83 ? 4.989 1.128 21.458 1.00 52.84 83 ASN A O 1
ATOM 639 N N . GLU A 1 84 ? 3.670 -0.652 21.019 1.00 51.75 84 GLU A N 1
ATOM 640 C CA . GLU A 1 84 ? 3.921 -1.448 22.223 1.00 51.75 84 GLU A CA 1
ATOM 641 C C . GLU A 1 84 ? 5.239 -2.243 22.117 1.00 51.75 84 GLU A C 1
ATOM 643 O O . GLU A 1 84 ? 5.698 -2.856 23.082 1.00 51.75 84 GLU A O 1
ATOM 648 N N . SER A 1 85 ? 5.839 -2.301 20.920 1.00 43.81 85 SER A N 1
ATOM 649 C CA . SER A 1 85 ? 7.002 -3.147 20.663 1.00 43.81 85 SER A CA 1
ATOM 650 C C . SER A 1 85 ? 8.240 -2.560 21.350 1.00 43.81 85 SER A C 1
ATOM 652 O O . SER A 1 85 ? 8.654 -1.447 21.006 1.00 43.81 85 SER A O 1
ATOM 654 N N . PRO A 1 86 ? 8.881 -3.277 22.299 1.00 46.94 86 PRO A N 1
ATOM 655 C CA . PRO A 1 86 ? 10.117 -2.801 22.900 1.00 46.94 86 PRO A CA 1
ATOM 656 C C . PRO A 1 86 ? 11.125 -2.602 21.773 1.00 46.94 86 PRO A C 1
ATOM 658 O O . PRO A 1 86 ? 11.267 -3.475 20.916 1.00 46.94 86 PRO A O 1
ATOM 661 N N . ARG A 1 87 ? 11.804 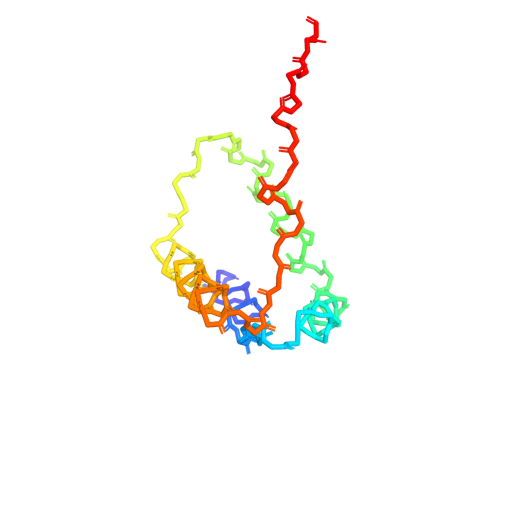-1.445 21.747 1.00 50.44 87 ARG A N 1
ATOM 662 C CA . ARG A 1 87 ? 12.900 -1.185 20.804 1.00 50.44 87 ARG A CA 1
ATOM 663 C C . ARG A 1 87 ? 13.922 -2.298 20.995 1.00 50.44 87 ARG A C 1
ATOM 665 O O . ARG A 1 87 ? 14.722 -2.249 21.926 1.00 50.44 87 ARG A O 1
ATOM 672 N N . VAL A 1 88 ? 13.853 -3.330 20.164 1.00 49.66 88 VAL A N 1
ATOM 673 C CA . VAL A 1 88 ? 14.819 -4.416 20.211 1.00 49.66 88 VAL A CA 1
ATOM 674 C C . VAL A 1 88 ? 16.166 -3.747 19.934 1.00 49.66 88 VAL A C 1
ATOM 676 O O . VAL A 1 88 ? 16.314 -2.982 18.989 1.00 49.66 88 VAL A O 1
ATOM 679 N N . SER A 1 89 ? 17.131 -3.895 20.835 1.00 43.00 89 SER A N 1
ATOM 680 C CA . SER A 1 89 ? 18.505 -3.485 20.562 1.00 43.00 89 SER A CA 1
ATOM 681 C C . SER A 1 89 ? 19.225 -4.736 20.091 1.00 43.00 89 SER A C 1
ATOM 683 O O . SER A 1 89 ? 19.619 -5.572 20.905 1.00 43.00 89 SER A O 1
ATOM 685 N N . TRP A 1 90 ? 19.355 -4.908 18.783 1.00 38.56 90 TRP A N 1
ATOM 686 C CA . TRP A 1 90 ? 20.219 -5.942 18.233 1.00 38.56 90 TRP A CA 1
ATOM 687 C C . TRP A 1 90 ? 21.661 -5.553 18.569 1.00 38.56 90 TRP A C 1
ATOM 689 O O . TRP A 1 90 ? 22.223 -4.642 17.963 1.00 38.56 90 TRP A O 1
ATOM 699 N N . ARG A 1 91 ? 22.242 -6.198 19.586 1.00 43.06 91 ARG A N 1
ATOM 700 C CA . ARG A 1 91 ? 23.698 -6.267 19.720 1.00 43.06 91 ARG A CA 1
ATOM 701 C C . ARG A 1 91 ? 24.171 -7.371 18.787 1.00 43.06 91 ARG A C 1
ATOM 703 O O . ARG A 1 91 ? 23.769 -8.520 18.963 1.00 43.06 91 ARG A O 1
ATOM 710 N N . VAL A 1 92 ? 24.973 -6.978 17.805 1.00 54.69 92 VAL A N 1
ATOM 711 C CA . VAL A 1 92 ? 25.876 -7.872 17.075 1.00 54.69 92 VAL A CA 1
ATOM 712 C C . VAL A 1 92 ? 27.190 -7.919 17.841 1.00 54.69 92 VAL A C 1
ATOM 714 O O . VAL A 1 92 ? 27.576 -6.850 18.371 1.00 54.69 92 VAL A O 1
#